Protein AF-E8PSF7-F1 (afdb_monomer)

pLDDT: mean 83.06, std 10.52, range [36.91, 95.81]

InterPro domains:
  IPR053842 Mobilization protein NikA-like [PF21983] (7-79)

Organism: NCBI:txid880632

Nearest PDB structures (foldseek):
  6vme-assembly2_F  TM=9.430E-01  e=1.972E+00  Homo sapiens
  5jsb-assembly1_B  TM=5.398E-01  e=1.445E+00  synthetic construct
  2f6m-assembly2_C  TM=9.421E-01  e=7.271E+00  Saccharomyces cerevisiae
  2f6m-assembly1_A  TM=9.107E-01  e=7.271E+00  Saccharomyces cerevisiae
  4j2c-assembly2_C  TM=4.464E-01  e=5.671E+00  Homo sapiens

Sequence (115 aa):
MRDSKGKSRVITLRLKEDEYARFEQILCDTGISKSDFFRLLILGKFDPNKHNKIAQNNHRKLLFYFNKASNNINQIAKRLNQDHRNGIVSETTYKRILNVLVNVRDTFSNGVDKC

Radius of gyration: 25.2 Å; Cα contacts (8 Å, |Δi|>4): 44; chains: 1; bounding box: 64×20×66 Å
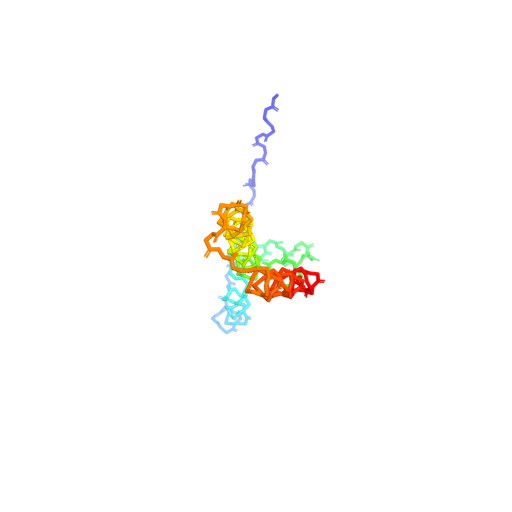
Mean predicted aligned error: 9.61 Å

Foldseek 3Di:
DDPPPDPDDDDDDDDDPVRVVVCVVLCVQQVDDPVVQVVCVVVVNDDSVVRRPVVVVVVVVVVVVLVVVLVVLVVVLVVLVVCVVVVNDDPVRSVVVVVVSVVVNVVSVVVNVVD

Secondary structure (DSSP, 8-state):
----------------HHHHHHHHHHHHHH---HHHHHHHHHTT---HHHH-HHHHHHHHHHHHHHHHHHHHHHHHHHHHHHHHHTTSS-HHHHHHHHHHHHHHHHHHHHHHHT-

Structure (mmCIF, N/CA/C/O backbone):
data_AF-E8PSF7-F1
#
_entry.id   AF-E8PSF7-F1
#
loop_
_atom_site.group_PDB
_atom_site.id
_atom_site.type_symbol
_atom_site.label_atom_id
_atom_site.label_alt_id
_atom_site.label_comp_id
_atom_site.label_asym_id
_atom_site.label_entity_id
_atom_site.label_seq_id
_atom_site.pdbx_PDB_ins_code
_atom_site.Cartn_x
_atom_site.Cartn_y
_atom_site.Cartn_z
_atom_site.occupancy
_atom_site.B_iso_or_equiv
_atom_site.auth_seq_id
_atom_site.auth_comp_id
_atom_site.auth_asym_id
_atom_site.auth_atom_id
_atom_site.pdbx_PDB_model_num
ATOM 1 N N . MET A 1 1 ? 36.799 3.365 6.838 1.00 36.91 1 MET A N 1
ATOM 2 C CA . MET A 1 1 ? 37.211 3.791 5.481 1.00 36.91 1 MET A CA 1
ATOM 3 C C . MET A 1 1 ? 36.020 3.576 4.556 1.00 36.91 1 MET A C 1
ATOM 5 O O . MET A 1 1 ? 35.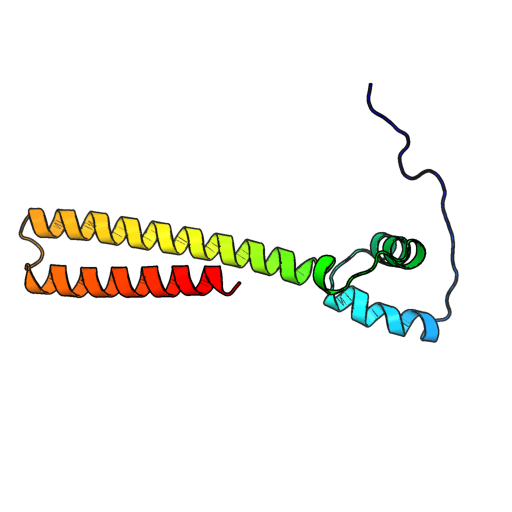458 2.492 4.585 1.00 36.91 1 MET A O 1
ATOM 9 N N . ARG A 1 2 ? 35.548 4.614 3.850 1.00 45.00 2 ARG A N 1
ATOM 10 C CA . ARG A 1 2 ? 34.443 4.498 2.880 1.00 45.00 2 ARG A CA 1
ATOM 11 C C . ARG A 1 2 ? 34.990 3.829 1.621 1.00 45.00 2 ARG A C 1
ATOM 13 O O . ARG A 1 2 ? 35.871 4.407 0.993 1.00 45.00 2 ARG A O 1
ATOM 20 N N . ASP A 1 3 ? 34.467 2.667 1.243 1.00 46.53 3 ASP A N 1
ATOM 21 C CA . ASP A 1 3 ? 34.710 2.105 -0.087 1.00 46.53 3 ASP A CA 1
ATOM 22 C C . ASP A 1 3 ? 34.128 3.056 -1.142 1.00 46.53 3 ASP A C 1
ATOM 24 O O . ASP A 1 3 ? 32.923 3.111 -1.376 1.00 46.53 3 ASP A O 1
ATOM 28 N N . SER A 1 4 ? 34.995 3.859 -1.758 1.00 50.84 4 SER A N 1
ATOM 29 C CA . SER A 1 4 ? 34.649 4.839 -2.791 1.00 50.84 4 SER A CA 1
ATOM 30 C C . SER A 1 4 ? 34.781 4.283 -4.210 1.00 50.84 4 SER A C 1
ATOM 32 O O . SER A 1 4 ? 34.937 5.044 -5.163 1.00 50.84 4 SER A O 1
ATOM 34 N N . LYS A 1 5 ? 34.668 2.966 -4.412 1.00 55.47 5 LYS A N 1
ATOM 35 C CA . LYS A 1 5 ? 34.515 2.409 -5.766 1.00 55.47 5 LYS A CA 1
ATOM 36 C C . LYS A 1 5 ? 33.053 2.500 -6.211 1.00 55.47 5 LYS A C 1
ATOM 38 O O . LYS A 1 5 ? 32.376 1.498 -6.422 1.00 55.47 5 LYS A O 1
ATOM 43 N N . GLY A 1 6 ? 32.557 3.731 -6.342 1.00 65.81 6 GLY A N 1
ATOM 44 C CA . GLY A 1 6 ? 31.314 4.008 -7.060 1.00 65.81 6 GLY A CA 1
ATOM 45 C C . GLY A 1 6 ? 31.402 3.522 -8.512 1.00 65.81 6 GLY A C 1
ATOM 46 O O . GLY A 1 6 ? 32.496 3.335 -9.042 1.00 65.81 6 GLY A O 1
ATOM 47 N N . LYS A 1 7 ? 30.243 3.295 -9.144 1.00 68.88 7 LYS A N 1
ATOM 48 C CA . LYS A 1 7 ? 30.087 2.822 -10.536 1.00 68.88 7 LYS A CA 1
ATOM 49 C C . LYS A 1 7 ? 31.006 3.616 -11.487 1.00 68.88 7 LYS A C 1
ATOM 51 O O . LYS A 1 7 ? 30.660 4.721 -11.882 1.00 68.88 7 LYS A O 1
ATOM 56 N N . SER A 1 8 ? 32.173 3.065 -11.826 1.00 77.50 8 SER A N 1
ATOM 57 C CA . SER A 1 8 ? 33.269 3.801 -12.482 1.00 77.50 8 SER A CA 1
ATOM 58 C C . SER A 1 8 ? 33.393 3.542 -13.984 1.00 77.50 8 SER A C 1
ATOM 60 O O . SER A 1 8 ? 34.071 4.286 -14.687 1.00 77.50 8 SER A O 1
ATOM 62 N N . ARG A 1 9 ? 32.751 2.484 -14.490 1.00 81.44 9 ARG A N 1
ATOM 63 C CA . ARG A 1 9 ? 32.753 2.113 -15.909 1.00 81.44 9 ARG A CA 1
ATOM 64 C C . ARG A 1 9 ? 31.408 2.472 -16.537 1.00 81.44 9 ARG A C 1
ATOM 66 O O . ARG A 1 9 ? 30.365 2.056 -16.033 1.00 81.44 9 ARG A O 1
ATOM 73 N N . VAL A 1 10 ? 31.451 3.233 -17.629 1.00 83.00 10 VAL A N 1
ATOM 74 C CA . VAL A 1 10 ? 30.275 3.623 -18.418 1.00 83.00 10 VAL A CA 1
ATOM 75 C C . VAL A 1 10 ? 30.161 2.696 -19.623 1.00 83.00 10 VAL A C 1
ATOM 77 O O . VAL A 1 10 ? 31.146 2.460 -20.317 1.00 83.00 10 VAL A O 1
ATOM 80 N N . ILE A 1 11 ? 28.958 2.179 -19.858 1.00 82.62 11 ILE A N 1
ATOM 81 C CA . ILE A 1 11 ? 28.599 1.442 -21.071 1.00 82.62 11 ILE A CA 1
ATOM 82 C C . ILE A 1 11 ? 27.614 2.325 -21.832 1.00 82.62 11 ILE A C 1
ATOM 84 O O . ILE A 1 11 ? 26.565 2.676 -21.290 1.00 82.62 11 ILE A O 1
ATOM 88 N N . THR A 1 12 ? 27.956 2.686 -23.066 1.00 85.25 12 THR A N 1
ATOM 89 C CA . THR A 1 12 ? 27.099 3.487 -23.948 1.00 85.25 12 THR A CA 1
ATOM 90 C C . THR A 1 12 ? 26.522 2.580 -25.022 1.00 85.25 12 THR A C 1
ATOM 92 O O . THR A 1 12 ? 27.271 1.908 -25.726 1.00 85.25 12 THR A O 1
ATOM 95 N N . LEU A 1 13 ? 25.198 2.574 -25.158 1.00 84.56 13 LEU A N 1
ATOM 96 C CA . LEU A 1 13 ? 24.477 1.792 -26.157 1.00 84.56 13 LEU A CA 1
ATOM 97 C C . LEU A 1 13 ? 23.596 2.730 -26.979 1.00 84.56 13 LEU A C 1
ATOM 99 O O . LEU A 1 13 ? 22.911 3.583 -26.415 1.00 84.56 13 LEU A O 1
ATOM 103 N N . ARG A 1 14 ? 23.614 2.566 -28.302 1.00 87.38 14 ARG A N 1
ATOM 104 C CA . ARG A 1 14 ? 22.635 3.181 -29.201 1.00 87.38 14 ARG A CA 1
ATOM 105 C C . ARG A 1 14 ? 21.653 2.100 -29.620 1.00 87.38 14 ARG A C 1
ATOM 107 O O . ARG A 1 14 ? 22.079 1.046 -30.078 1.00 87.38 14 ARG A O 1
ATOM 114 N N . LEU A 1 15 ? 20.374 2.378 -29.428 1.00 85.75 15 LEU A N 1
ATOM 115 C CA . LEU A 1 15 ? 19.266 1.533 -29.852 1.00 85.75 15 LEU A CA 1
ATOM 116 C C . LEU A 1 15 ? 18.480 2.293 -30.908 1.00 85.75 15 LEU A C 1
ATOM 118 O O . LEU A 1 15 ? 18.449 3.527 -30.884 1.00 85.75 15 LEU A O 1
ATOM 122 N N . LYS A 1 16 ? 17.853 1.564 -31.822 1.00 89.69 16 LYS A N 1
ATOM 123 C CA . LYS A 1 16 ? 16.821 2.152 -32.670 1.00 89.69 16 LYS A CA 1
ATOM 124 C C . LYS A 1 16 ? 15.546 2.380 -31.850 1.00 89.69 16 LYS A C 1
ATOM 126 O O . LYS A 1 16 ? 15.341 1.753 -30.809 1.00 89.69 16 LYS A O 1
ATOM 131 N N . GLU A 1 17 ? 14.683 3.275 -32.318 1.00 85.94 17 GLU A N 1
ATOM 132 C CA . GLU A 1 17 ? 13.436 3.614 -31.615 1.00 85.94 17 GLU A CA 1
ATOM 133 C C . GLU A 1 17 ? 12.498 2.404 -31.459 1.00 85.94 17 GLU A C 1
ATOM 135 O O . GLU A 1 17 ? 11.894 2.211 -30.407 1.00 85.94 17 GLU A O 1
ATOM 140 N N . ASP A 1 18 ? 12.435 1.526 -32.461 1.00 86.88 18 ASP A N 1
ATOM 141 C CA . ASP A 1 18 ? 11.638 0.294 -32.440 1.00 86.88 18 ASP A CA 1
ATOM 142 C C . ASP A 1 18 ? 12.154 -0.739 -31.425 1.00 86.88 18 ASP A C 1
ATOM 144 O O . ASP A 1 18 ? 11.372 -1.451 -30.788 1.00 86.88 18 ASP A O 1
ATOM 148 N N . GLU A 1 19 ? 13.471 -0.803 -31.233 1.00 82.00 19 GLU A N 1
ATOM 149 C CA . GLU A 1 19 ? 14.103 -1.629 -30.203 1.00 82.00 19 GLU A CA 1
ATOM 150 C C . GLU A 1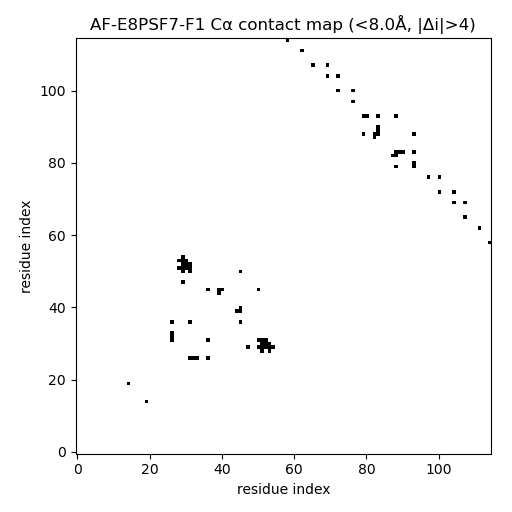 19 ? 13.857 -1.049 -28.805 1.00 82.00 19 GLU A C 1
ATOM 152 O O . GLU A 1 19 ? 13.631 -1.799 -27.852 1.00 82.00 19 GLU A O 1
ATOM 157 N N . TYR A 1 20 ? 13.866 0.282 -28.682 1.00 86.25 20 TYR A N 1
ATOM 158 C CA . TYR A 1 20 ? 13.663 0.977 -27.415 1.00 86.25 20 TYR A CA 1
ATOM 159 C C . TYR A 1 20 ? 12.211 0.923 -26.921 1.00 86.25 20 TYR A C 1
ATOM 161 O O . TYR A 1 20 ? 11.983 0.726 -25.724 1.00 86.25 20 TYR A O 1
ATOM 169 N N . ALA A 1 21 ? 11.237 1.013 -27.831 1.00 85.31 21 ALA A N 1
ATOM 170 C CA . ALA A 1 21 ? 9.806 1.028 -27.516 1.00 85.31 21 ALA A CA 1
ATOM 171 C C . ALA A 1 21 ? 9.356 -0.171 -26.660 1.00 85.31 21 ALA A C 1
ATOM 173 O O . ALA A 1 21 ? 8.504 -0.041 -25.781 1.00 85.31 21 ALA A O 1
ATOM 174 N N . ARG A 1 22 ? 9.981 -1.343 -26.845 1.00 82.44 22 ARG A N 1
ATOM 175 C CA . ARG A 1 22 ? 9.686 -2.559 -26.062 1.00 82.44 22 ARG A CA 1
ATOM 176 C C . ARG A 1 22 ? 10.022 -2.413 -24.576 1.00 82.44 22 ARG A C 1
ATOM 178 O O . ARG A 1 22 ? 9.415 -3.072 -23.738 1.00 82.44 22 ARG A O 1
ATOM 185 N N . PHE A 1 23 ? 10.994 -1.568 -24.242 1.00 84.62 23 PHE A N 1
ATOM 186 C CA . PHE A 1 23 ? 11.418 -1.328 -22.864 1.00 84.62 23 PHE A CA 1
ATOM 187 C C . PHE A 1 23 ? 10.642 -0.192 -22.203 1.00 84.62 23 PHE A C 1
ATOM 189 O O . PHE A 1 23 ? 10.569 -0.142 -20.977 1.00 84.62 23 PHE A O 1
ATOM 196 N N . GLU A 1 24 ? 10.064 0.714 -22.989 1.00 83.75 24 GLU A N 1
ATOM 197 C CA . GLU A 1 24 ? 9.352 1.884 -22.481 1.00 83.75 24 GLU A CA 1
ATOM 198 C C . GLU A 1 24 ? 8.135 1.493 -21.638 1.00 83.75 24 GLU A C 1
ATOM 200 O O . GLU A 1 24 ? 7.983 1.995 -20.526 1.00 83.75 24 GLU A O 1
ATOM 205 N N . GLN A 1 25 ? 7.358 0.506 -22.091 1.00 82.12 25 GLN A N 1
ATOM 206 C CA . GLN A 1 25 ? 6.227 -0.038 -21.330 1.00 82.12 25 GLN A CA 1
ATOM 207 C C . GLN A 1 25 ? 6.674 -0.585 -19.966 1.00 82.12 25 GLN A C 1
ATOM 209 O O . GLN A 1 25 ? 6.134 -0.209 -18.931 1.00 82.12 25 GLN A O 1
ATOM 214 N N . ILE A 1 26 ? 7.748 -1.379 -19.939 1.00 81.81 26 ILE A N 1
ATOM 215 C CA . ILE A 1 26 ? 8.281 -1.971 -18.702 1.00 81.81 26 ILE A CA 1
ATOM 216 C C . ILE A 1 26 ? 8.788 -0.884 -17.744 1.00 81.81 26 ILE A C 1
ATOM 218 O O . ILE A 1 26 ? 8.597 -0.976 -16.529 1.00 81.81 26 ILE A O 1
ATOM 222 N N . LEU A 1 27 ? 9.440 0.154 -18.271 1.00 84.25 27 LEU A N 1
ATOM 223 C CA . LEU A 1 27 ? 9.927 1.289 -17.485 1.00 84.25 27 LEU A CA 1
ATOM 224 C C . LEU A 1 27 ? 8.771 2.099 -16.887 1.00 84.25 27 LEU A C 1
ATOM 226 O O . LEU A 1 27 ? 8.853 2.488 -15.720 1.00 84.25 27 LEU A O 1
ATOM 230 N N . CYS A 1 28 ? 7.701 2.310 -17.655 1.00 82.38 28 CYS A N 1
ATOM 231 C CA . CYS A 1 28 ? 6.472 2.941 -17.182 1.00 82.38 28 CYS A CA 1
ATOM 232 C C . CYS A 1 28 ? 5.798 2.115 -16.080 1.00 82.38 28 CYS A C 1
ATOM 234 O O . CYS A 1 28 ? 5.490 2.663 -15.023 1.00 82.38 28 CYS A O 1
ATOM 236 N N . ASP A 1 29 ? 5.646 0.806 -16.277 1.00 80.38 29 ASP A N 1
ATOM 237 C CA . ASP A 1 29 ? 4.909 -0.072 -15.360 1.00 80.38 29 ASP A CA 1
ATOM 238 C C . ASP A 1 29 ? 5.648 -0.330 -14.041 1.00 80.38 29 ASP A C 1
ATOM 240 O O . ASP A 1 29 ? 5.036 -0.490 -12.981 1.00 80.38 29 ASP A O 1
ATOM 244 N N . THR A 1 30 ? 6.981 -0.380 -14.086 1.00 78.75 30 THR A N 1
ATOM 245 C CA . THR A 1 30 ? 7.812 -0.654 -12.903 1.00 78.75 30 THR A CA 1
ATOM 246 C C . THR A 1 30 ? 8.307 0.617 -12.210 1.00 78.75 30 THR A C 1
ATOM 248 O O . THR A 1 30 ? 8.674 0.568 -11.034 1.00 78.75 30 THR A O 1
ATOM 251 N N . GLY A 1 31 ? 8.341 1.761 -12.905 1.00 81.12 31 GLY A N 1
ATOM 252 C CA . GLY A 1 31 ? 8.842 3.040 -12.387 1.00 81.12 31 GLY A CA 1
ATOM 253 C C . GLY A 1 31 ? 10.331 3.040 -12.015 1.00 81.12 31 GLY A C 1
ATOM 254 O O . GLY A 1 31 ? 10.789 3.883 -11.236 1.00 81.12 31 GLY A O 1
ATOM 255 N N . ILE A 1 32 ? 11.107 2.075 -12.510 1.00 85.75 32 ILE A N 1
ATOM 256 C CA . ILE A 1 32 ? 12.562 2.029 -12.328 1.00 85.75 32 ILE A CA 1
ATOM 257 C C . ILE A 1 32 ? 13.267 3.004 -13.270 1.00 85.75 32 ILE A C 1
ATOM 259 O O . ILE A 1 32 ? 12.776 3.344 -14.342 1.00 85.75 32 ILE A O 1
ATOM 263 N N . SER A 1 33 ? 14.467 3.445 -12.887 1.00 84.75 33 SER A N 1
ATOM 264 C CA . SER A 1 33 ? 15.264 4.294 -13.771 1.00 84.75 33 SER A CA 1
ATOM 265 C C . SER A 1 33 ? 15.802 3.475 -14.947 1.00 84.75 33 SER A C 1
ATOM 267 O O . SER A 1 33 ? 16.147 2.302 -14.781 1.00 84.75 33 SER A O 1
ATOM 269 N N . LYS A 1 34 ? 15.960 4.109 -16.116 1.00 86.25 34 LYS A N 1
ATOM 270 C CA . LYS A 1 34 ? 16.548 3.485 -17.318 1.00 86.25 34 LYS A CA 1
ATOM 271 C C . LYS A 1 34 ? 17.883 2.799 -16.996 1.00 86.25 34 LYS A C 1
ATOM 273 O O . LYS A 1 34 ? 18.097 1.635 -17.319 1.00 86.25 34 LYS A O 1
ATOM 278 N N . SER A 1 35 ? 18.756 3.496 -16.270 1.00 84.06 35 SER A N 1
ATOM 279 C CA . SER A 1 35 ? 20.079 2.999 -15.880 1.00 84.06 35 SER A CA 1
ATOM 280 C C . SER A 1 35 ? 20.041 1.822 -14.902 1.00 84.06 35 SER A C 1
ATOM 282 O O . SER A 1 35 ? 20.978 1.026 -14.878 1.00 84.06 35 SER A O 1
ATOM 284 N N . ASP A 1 36 ? 19.014 1.716 -14.056 1.00 84.38 36 ASP A N 1
ATOM 285 C CA . ASP A 1 36 ? 18.847 0.565 -13.165 1.00 84.38 36 ASP A CA 1
ATOM 286 C C . ASP A 1 36 ? 18.253 -0.627 -13.910 1.00 84.38 36 ASP A C 1
ATOM 288 O O . ASP A 1 36 ? 18.754 -1.736 -13.744 1.00 84.38 36 ASP A O 1
ATOM 292 N N . PHE A 1 37 ? 17.264 -0.390 -14.775 1.00 87.88 37 PHE A N 1
ATOM 293 C CA . PHE A 1 37 ? 16.671 -1.412 -15.632 1.00 87.88 37 PHE A CA 1
ATOM 294 C C . PHE A 1 37 ? 17.719 -2.115 -16.489 1.00 87.88 37 PHE A C 1
ATOM 296 O O . PHE A 1 37 ? 17.910 -3.321 -16.355 1.00 87.88 37 PHE A O 1
ATOM 303 N N . PHE A 1 38 ? 18.466 -1.362 -17.303 1.00 87.38 38 PHE A N 1
ATOM 304 C CA . PHE A 1 38 ? 19.472 -1.955 -18.183 1.00 87.38 38 PHE A CA 1
ATOM 305 C C . PHE A 1 38 ? 20.593 -2.632 -17.400 1.00 87.38 38 PHE A C 1
ATOM 307 O O . PHE A 1 38 ? 21.097 -3.666 -17.824 1.00 87.38 38 PHE A O 1
ATOM 314 N N . ARG A 1 39 ? 20.952 -2.124 -16.215 1.00 86.12 39 ARG A N 1
ATOM 315 C CA . ARG A 1 39 ? 21.915 -2.808 -15.345 1.00 86.12 39 ARG A CA 1
ATOM 316 C C . ARG A 1 39 ? 21.381 -4.154 -14.865 1.00 86.12 39 ARG A C 1
ATOM 318 O O . ARG A 1 39 ? 22.115 -5.133 -14.898 1.00 86.12 39 ARG A O 1
ATOM 325 N N . LEU A 1 40 ? 20.134 -4.208 -14.404 1.00 88.25 40 LEU A N 1
ATOM 326 C CA . LEU A 1 40 ? 19.504 -5.452 -13.959 1.00 88.25 40 LEU A CA 1
ATOM 327 C C . LEU A 1 40 ? 19.359 -6.449 -15.110 1.00 88.25 40 LEU A C 1
ATOM 329 O O . LEU A 1 40 ? 19.586 -7.638 -14.901 1.00 88.25 40 LEU A O 1
ATOM 333 N N . LEU A 1 41 ? 19.043 -5.956 -16.307 1.00 88.06 41 LEU A N 1
ATOM 334 C CA . LEU A 1 41 ? 18.908 -6.755 -17.520 1.00 88.06 41 LEU A CA 1
ATOM 335 C C . LEU A 1 41 ? 20.261 -7.337 -17.962 1.00 88.06 41 LEU A C 1
ATOM 337 O O . LEU A 1 41 ? 20.360 -8.543 -18.151 1.00 88.06 41 LEU A O 1
ATOM 341 N N . ILE A 1 42 ? 21.325 -6.524 -18.008 1.00 87.56 42 ILE A N 1
ATOM 342 C CA . ILE A 1 42 ? 22.698 -6.975 -18.320 1.00 87.56 42 ILE A CA 1
ATOM 343 C C . ILE A 1 42 ? 23.215 -7.976 -17.276 1.00 87.56 42 ILE A C 1
ATOM 345 O O . ILE A 1 42 ? 23.917 -8.922 -17.618 1.00 87.56 42 ILE A O 1
ATOM 349 N N . LEU A 1 43 ? 22.871 -7.788 -15.999 1.00 86.81 43 LEU A N 1
ATOM 350 C CA . LEU A 1 43 ? 23.273 -8.697 -14.921 1.00 86.81 43 LEU A CA 1
ATOM 351 C C . LEU A 1 43 ? 22.405 -9.965 -14.830 1.00 86.81 43 LEU A C 1
ATOM 353 O O . LEU A 1 43 ? 22.666 -10.788 -13.954 1.00 86.81 43 LEU A O 1
ATOM 357 N N . GLY A 1 44 ? 21.365 -10.110 -15.662 1.00 84.25 44 GLY A N 1
ATOM 358 C CA . GLY A 1 44 ? 20.432 -11.243 -15.611 1.00 84.25 44 GLY A CA 1
ATOM 359 C C . GLY A 1 44 ? 19.602 -11.314 -14.321 1.00 84.25 44 GLY A C 1
ATOM 360 O O . GLY A 1 44 ? 19.148 -12.384 -13.933 1.00 84.25 44 GLY A O 1
ATOM 361 N N . LYS A 1 45 ? 19.430 -10.187 -13.619 1.00 85.00 45 LYS A N 1
ATOM 362 C CA . LYS A 1 45 ? 18.742 -10.087 -12.313 1.00 85.00 45 LYS A CA 1
ATOM 363 C C . LYS A 1 45 ? 17.424 -9.317 -12.382 1.00 85.00 45 LYS A C 1
ATOM 365 O O . LYS A 1 45 ? 16.879 -8.929 -11.343 1.00 85.00 45 LYS A O 1
ATOM 370 N N . PHE A 1 46 ? 16.944 -9.019 -13.586 1.00 84.25 46 PHE A N 1
ATOM 371 C CA . PHE A 1 46 ? 15.687 -8.312 -13.758 1.00 84.25 46 PHE A CA 1
ATOM 372 C C . PHE A 1 46 ? 14.506 -9.246 -13.471 1.00 84.25 46 PHE A C 1
ATOM 374 O O . PHE A 1 46 ? 14.237 -10.179 -14.216 1.00 84.25 46 PHE A O 1
ATOM 381 N N . ASP A 1 47 ? 13.813 -8.963 -12.375 1.00 79.56 47 ASP A N 1
ATOM 382 C CA . ASP A 1 47 ? 12.534 -9.552 -11.999 1.00 79.56 47 ASP A CA 1
ATOM 383 C C . ASP A 1 47 ? 11.483 -8.424 -11.896 1.00 79.56 47 ASP A C 1
ATOM 385 O O . ASP A 1 47 ? 11.601 -7.562 -11.012 1.00 79.56 47 ASP A O 1
ATOM 389 N N . PRO A 1 48 ? 10.474 -8.385 -12.786 1.00 75.19 48 PRO A N 1
ATOM 390 C CA . PRO A 1 48 ? 9.475 -7.320 -12.803 1.00 75.19 48 PRO A CA 1
ATOM 391 C C . PRO A 1 48 ? 8.660 -7.250 -11.506 1.00 75.19 48 PRO A C 1
ATOM 393 O O . PRO A 1 48 ? 8.254 -6.159 -11.120 1.00 75.19 48 PRO A O 1
ATOM 396 N N . ASN A 1 49 ? 8.489 -8.359 -10.778 1.00 72.38 49 ASN A N 1
ATOM 397 C CA . ASN A 1 49 ? 7.743 -8.367 -9.517 1.00 72.38 49 ASN A CA 1
ATOM 398 C C . ASN A 1 49 ? 8.557 -7.752 -8.372 1.00 72.38 49 ASN A C 1
ATOM 400 O O . ASN A 1 49 ? 8.020 -7.034 -7.531 1.00 72.38 49 ASN A O 1
ATOM 404 N N . LYS A 1 50 ? 9.873 -7.994 -8.344 1.00 72.31 50 LYS A N 1
ATOM 405 C CA . LYS A 1 50 ? 10.757 -7.480 -7.282 1.00 72.31 50 LYS A CA 1
ATOM 406 C C . LYS A 1 50 ? 11.190 -6.039 -7.502 1.00 72.31 50 LYS A C 1
ATOM 408 O O . LYS A 1 50 ? 11.459 -5.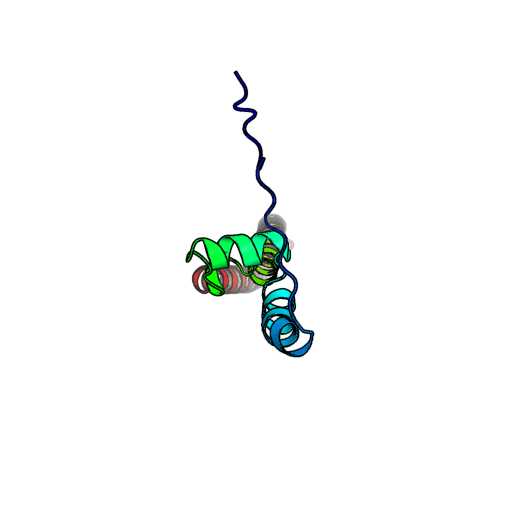336 -6.530 1.00 72.31 50 LYS A O 1
ATOM 413 N N . HIS A 1 51 ? 11.277 -5.600 -8.755 1.00 77.50 51 HIS A N 1
ATOM 414 C CA . HIS A 1 51 ? 11.768 -4.262 -9.090 1.00 77.50 51 HIS A CA 1
ATOM 415 C C . HIS A 1 51 ? 10.656 -3.263 -9.402 1.00 77.50 51 HIS A C 1
ATOM 417 O O . HIS A 1 51 ? 10.965 -2.121 -9.728 1.00 77.50 51 HIS A O 1
ATOM 423 N N . ASN A 1 52 ? 9.379 -3.633 -9.265 1.00 78.75 52 ASN A N 1
ATOM 424 C CA . ASN A 1 52 ? 8.279 -2.684 -9.414 1.00 78.75 52 ASN A CA 1
ATOM 425 C C . ASN A 1 52 ? 8.241 -1.683 -8.241 1.00 78.75 52 ASN A C 1
ATOM 427 O O . ASN A 1 52 ? 7.644 -1.923 -7.188 1.00 78.75 52 ASN A O 1
ATOM 431 N N . LYS A 1 53 ? 8.874 -0.523 -8.436 1.00 74.81 53 LYS A N 1
ATOM 432 C CA . LYS A 1 53 ? 8.919 0.571 -7.456 1.00 74.81 53 LYS A CA 1
ATOM 433 C C . LYS A 1 53 ? 7.552 1.212 -7.247 1.00 74.81 53 LYS A C 1
ATOM 435 O O . LYS A 1 53 ? 7.283 1.702 -6.150 1.00 74.81 53 LYS A O 1
ATOM 440 N N . ILE A 1 54 ? 6.696 1.223 -8.268 1.00 71.50 54 ILE A N 1
ATOM 441 C CA . ILE A 1 54 ? 5.339 1.773 -8.170 1.00 71.50 54 ILE A CA 1
ATOM 442 C C . ILE A 1 54 ? 4.516 0.920 -7.206 1.00 71.50 54 ILE A C 1
ATOM 444 O O . ILE A 1 54 ? 3.962 1.454 -6.244 1.00 71.50 54 ILE A O 1
ATOM 448 N N . ALA A 1 55 ? 4.516 -0.401 -7.397 1.00 72.25 55 ALA A N 1
ATOM 449 C CA . ALA A 1 55 ? 3.853 -1.349 -6.510 1.00 72.25 55 ALA A CA 1
ATOM 450 C C . ALA A 1 55 ? 4.383 -1.240 -5.071 1.00 72.25 55 ALA A C 1
ATOM 452 O O . ALA A 1 55 ? 3.595 -1.092 -4.139 1.00 72.25 55 ALA A O 1
ATOM 453 N N . GLN A 1 56 ? 5.707 -1.193 -4.883 1.00 76.12 56 GLN A N 1
ATOM 454 C CA . GLN A 1 56 ? 6.316 -1.019 -3.557 1.00 76.12 56 GLN A CA 1
ATOM 455 C C . GLN A 1 56 ? 5.908 0.298 -2.879 1.00 76.12 56 GLN A C 1
ATOM 457 O O . GLN A 1 56 ? 5.597 0.325 -1.687 1.00 76.12 56 GLN A O 1
ATOM 462 N N . ASN A 1 57 ? 5.892 1.410 -3.618 1.00 77.44 57 ASN A N 1
ATOM 463 C CA . ASN A 1 57 ? 5.519 2.703 -3.051 1.00 77.44 57 ASN A CA 1
ATOM 464 C C . ASN A 1 57 ? 4.022 2.767 -2.719 1.00 77.44 57 ASN A C 1
ATOM 466 O O . ASN A 1 57 ? 3.651 3.318 -1.681 1.00 77.44 57 ASN A O 1
ATOM 470 N N . ASN A 1 58 ? 3.171 2.180 -3.561 1.00 79.06 58 ASN A N 1
ATOM 471 C CA . ASN A 1 58 ? 1.741 2.051 -3.294 1.00 79.06 58 ASN A CA 1
ATOM 472 C C . ASN A 1 58 ? 1.489 1.182 -2.059 1.00 79.06 58 ASN A C 1
ATOM 474 O O . ASN A 1 58 ? 0.730 1.594 -1.186 1.00 79.06 58 ASN A O 1
ATOM 478 N N . HIS A 1 59 ? 2.196 0.059 -1.921 1.00 81.69 59 HIS A N 1
ATOM 479 C CA . HIS A 1 59 ? 2.125 -0.798 -0.739 1.00 81.69 59 HIS A CA 1
ATOM 480 C C . HIS A 1 59 ? 2.539 -0.044 0.535 1.00 81.69 59 HIS A C 1
ATOM 482 O O . HIS A 1 59 ? 1.819 -0.048 1.530 1.00 81.69 59 HIS A O 1
ATOM 488 N N . ARG A 1 60 ? 3.640 0.718 0.497 1.00 81.81 60 ARG A N 1
ATOM 489 C CA . ARG A 1 60 ? 4.064 1.556 1.632 1.00 81.81 60 ARG A CA 1
ATOM 490 C C . ARG A 1 60 ? 3.024 2.620 1.998 1.00 81.81 60 ARG A C 1
ATOM 492 O O . ARG A 1 60 ? 2.785 2.859 3.182 1.00 81.81 60 ARG A O 1
ATOM 499 N N . LYS A 1 61 ? 2.411 3.273 1.005 1.00 82.69 61 LYS A N 1
ATOM 500 C CA . LYS A 1 61 ? 1.314 4.229 1.237 1.00 82.69 61 LYS A CA 1
ATOM 501 C C . LYS A 1 61 ? 0.108 3.538 1.867 1.00 82.69 61 LYS A C 1
ATOM 503 O O . LYS A 1 61 ? -0.462 4.075 2.812 1.00 82.69 61 LYS A O 1
ATOM 508 N N . LEU A 1 62 ? -0.250 2.352 1.382 1.00 85.44 62 LEU A N 1
ATOM 509 C CA . LEU A 1 62 ? -1.345 1.560 1.924 1.00 85.44 62 LEU A CA 1
ATOM 510 C C . LEU A 1 62 ? -1.085 1.226 3.397 1.00 85.44 62 LEU A C 1
ATOM 512 O O . LEU A 1 62 ? -1.880 1.612 4.249 1.00 85.44 62 LEU A O 1
ATOM 516 N N . LEU A 1 63 ? 0.078 0.654 3.721 1.00 85.75 63 LEU A N 1
ATOM 517 C CA . LEU A 1 63 ? 0.491 0.386 5.104 1.00 85.75 63 LEU A CA 1
ATOM 518 C C . LEU A 1 63 ? 0.441 1.640 5.989 1.00 85.75 63 LEU A C 1
ATOM 520 O O . LEU A 1 63 ? 0.021 1.573 7.145 1.00 85.75 63 LEU A O 1
ATOM 524 N N . PHE A 1 64 ? 0.842 2.803 5.469 1.00 85.19 64 PHE A N 1
ATOM 525 C CA . PHE A 1 64 ? 0.739 4.065 6.203 1.00 85.19 64 PHE A CA 1
ATOM 526 C C . PHE A 1 64 ? -0.717 4.415 6.553 1.00 85.19 64 PHE A C 1
ATOM 528 O O . PHE A 1 64 ? -1.007 4.735 7.710 1.00 85.19 64 PHE A O 1
ATOM 535 N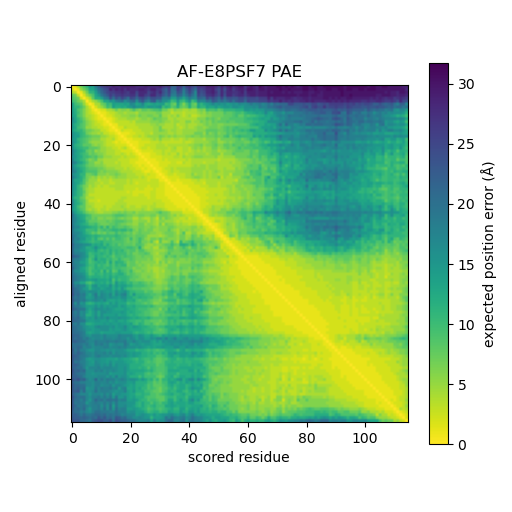 N . TYR A 1 65 ? -1.640 4.324 5.593 1.00 84.31 65 TYR A N 1
ATOM 536 C CA . TYR A 1 65 ? -3.059 4.593 5.841 1.00 84.31 65 TYR A CA 1
ATOM 537 C C . TYR A 1 65 ? -3.703 3.556 6.768 1.00 84.31 65 TYR A C 1
ATOM 539 O O . TYR A 1 65 ? -4.458 3.941 7.662 1.00 84.31 65 TYR A O 1
ATOM 547 N N . PHE A 1 66 ? -3.352 2.274 6.635 1.00 85.75 66 PHE A N 1
ATOM 548 C CA . PHE A 1 66 ? -3.808 1.212 7.539 1.00 85.75 66 PHE A CA 1
ATOM 549 C C . PHE A 1 66 ? -3.393 1.486 8.988 1.00 85.75 66 PHE A C 1
ATOM 551 O O . PHE A 1 66 ? -4.226 1.433 9.893 1.00 85.75 66 PHE A O 1
ATOM 558 N N . ASN A 1 67 ? -2.138 1.879 9.215 1.00 84.94 67 ASN A N 1
ATOM 559 C CA . ASN A 1 67 ? -1.664 2.257 10.547 1.00 84.94 67 ASN A CA 1
ATOM 560 C C . ASN A 1 67 ? -2.417 3.470 11.118 1.00 84.94 67 ASN A C 1
ATOM 562 O O . ASN A 1 67 ? -2.764 3.493 12.300 1.00 84.94 67 ASN A O 1
ATOM 566 N N . LYS A 1 68 ? -2.702 4.486 10.292 1.00 86.06 68 LYS A N 1
ATOM 567 C CA . LYS A 1 68 ? -3.493 5.655 10.715 1.00 86.06 68 LYS A CA 1
ATOM 568 C C . LYS A 1 68 ? -4.920 5.268 11.099 1.00 86.06 68 LYS A C 1
ATOM 570 O O . LYS A 1 68 ? -5.402 5.713 12.137 1.00 86.06 68 LYS A O 1
ATOM 575 N N . ALA A 1 69 ? -5.562 4.417 10.306 1.00 87.31 69 ALA A N 1
ATOM 576 C CA . ALA A 1 69 ? -6.899 3.922 10.599 1.00 87.31 69 ALA A CA 1
ATOM 577 C C . ALA A 1 69 ? -6.934 3.090 11.891 1.00 87.31 69 ALA A C 1
ATOM 579 O O . ALA A 1 69 ? -7.779 3.345 12.745 1.00 87.31 69 ALA A O 1
ATOM 580 N N . SER A 1 70 ? -5.978 2.173 12.083 1.00 86.19 70 SER A N 1
ATOM 581 C CA . SER A 1 70 ? -5.862 1.363 13.306 1.00 86.19 70 SER A CA 1
ATOM 582 C C . SER A 1 70 ? -5.712 2.233 14.562 1.00 86.19 70 SER A C 1
ATOM 584 O O . SER A 1 70 ? -6.426 2.051 15.549 1.00 86.19 70 SER A O 1
ATOM 586 N N . ASN A 1 71 ? -4.873 3.272 14.498 1.00 86.88 71 ASN A N 1
ATOM 587 C CA . ASN A 1 71 ? -4.740 4.237 15.591 1.00 86.88 71 ASN A CA 1
ATOM 588 C C . ASN A 1 71 ? -6.048 4.984 15.888 1.00 86.88 71 ASN A C 1
ATOM 590 O O . ASN A 1 71 ? -6.403 5.145 17.056 1.00 86.88 71 ASN A O 1
ATOM 594 N N . ASN A 1 72 ? -6.777 5.414 14.856 1.00 86.94 72 ASN A N 1
ATOM 595 C CA . ASN A 1 72 ? -8.068 6.079 15.032 1.00 86.94 72 ASN A CA 1
ATOM 596 C C . ASN A 1 72 ? -9.100 5.141 15.679 1.00 86.94 72 ASN A C 1
ATOM 598 O O . ASN A 1 72 ? -9.787 5.554 16.609 1.00 86.94 72 ASN A O 1
ATOM 602 N N . ILE A 1 73 ? -9.168 3.872 15.260 1.00 89.81 73 ILE A N 1
ATOM 603 C CA . ILE A 1 73 ? -10.031 2.848 15.880 1.00 89.81 73 ILE A CA 1
ATOM 604 C C . ILE A 1 73 ? -9.716 2.717 17.373 1.00 89.81 73 ILE A C 1
ATOM 606 O O . ILE A 1 73 ? -10.626 2.740 18.202 1.00 89.81 73 ILE A O 1
ATOM 610 N N . ASN A 1 74 ? -8.431 2.663 17.731 1.00 90.12 74 ASN A N 1
ATOM 611 C CA . ASN A 1 74 ? -7.997 2.591 19.125 1.00 90.12 74 ASN A CA 1
ATOM 612 C C . ASN A 1 74 ? -8.416 3.827 19.938 1.00 90.12 74 ASN A C 1
ATOM 614 O O . ASN A 1 74 ? -8.827 3.707 21.094 1.00 90.12 74 ASN A O 1
ATOM 618 N N . GLN A 1 75 ? -8.341 5.021 19.344 1.00 91.00 75 GLN A N 1
ATOM 619 C CA . GLN A 1 75 ? -8.788 6.258 19.990 1.00 91.00 75 GLN A CA 1
ATOM 620 C C . GLN A 1 75 ? -10.304 6.270 20.212 1.00 91.00 75 GLN A C 1
ATOM 622 O O . GLN A 1 75 ? -10.751 6.625 21.304 1.00 91.00 75 GLN A O 1
ATOM 627 N N . ILE A 1 76 ? -11.086 5.834 19.218 1.00 91.56 76 ILE A N 1
ATOM 628 C CA . ILE A 1 76 ? -12.545 5.712 19.336 1.00 91.56 76 ILE A CA 1
ATOM 629 C C . ILE A 1 76 ? -12.895 4.708 20.438 1.00 91.56 76 ILE A C 1
ATOM 631 O O . ILE A 1 76 ? -13.707 5.025 21.302 1.00 91.56 76 ILE A O 1
ATOM 635 N N . ALA A 1 77 ? -12.244 3.541 20.467 1.00 92.50 77 ALA A N 1
ATOM 636 C CA . ALA A 1 77 ? -12.454 2.538 21.508 1.00 92.50 77 ALA A CA 1
ATOM 637 C C . ALA A 1 77 ? -12.138 3.096 22.904 1.00 92.50 77 ALA A C 1
ATOM 639 O O . ALA A 1 77 ? -12.929 2.946 23.834 1.00 92.50 77 ALA A O 1
ATOM 640 N N . LYS A 1 78 ? -11.014 3.810 23.055 1.00 94.56 78 LYS A N 1
ATOM 641 C CA . LYS A 1 78 ? -10.644 4.445 24.327 1.00 94.56 78 LYS A CA 1
ATOM 642 C C . LYS A 1 78 ? -11.692 5.463 24.780 1.00 94.56 78 LYS A C 1
ATOM 644 O O . LYS A 1 78 ? -12.059 5.464 25.954 1.00 94.56 78 LYS A O 1
ATOM 649 N N . ARG A 1 79 ? -12.177 6.313 23.869 1.00 93.50 79 ARG A N 1
ATOM 650 C CA . ARG A 1 79 ? -13.207 7.311 24.182 1.00 93.50 79 ARG A CA 1
ATOM 651 C C . ARG A 1 79 ? -14.537 6.654 24.547 1.00 93.50 79 ARG A C 1
ATOM 653 O O . ARG A 1 79 ? -15.116 7.004 25.566 1.00 93.50 79 ARG A O 1
ATOM 660 N N . LEU A 1 80 ? -14.957 5.656 23.777 1.00 94.00 80 LEU A N 1
ATOM 661 C CA . LEU A 1 80 ? -16.162 4.875 24.034 1.00 94.00 80 LEU A CA 1
ATOM 662 C C . LEU A 1 80 ? -16.127 4.220 25.426 1.00 94.00 80 LEU A C 1
ATOM 664 O O . LEU A 1 80 ? -17.104 4.302 26.168 1.00 94.00 80 LEU A O 1
ATOM 668 N N . ASN A 1 81 ? -14.992 3.625 25.808 1.00 93.25 81 ASN A N 1
ATOM 669 C CA . ASN A 1 81 ? -14.806 3.030 27.136 1.00 93.25 81 ASN A CA 1
ATOM 670 C C . ASN A 1 81 ? -14.954 4.070 28.256 1.00 93.25 81 ASN A C 1
ATOM 672 O O . ASN A 1 81 ? -15.516 3.771 29.309 1.00 93.25 81 ASN A O 1
ATOM 676 N N . GLN A 1 82 ? -14.440 5.285 28.046 1.00 95.81 82 GLN A N 1
ATOM 677 C CA . GLN A 1 82 ? -14.562 6.382 29.004 1.00 95.81 82 GLN A CA 1
ATOM 678 C C . GLN A 1 82 ? -16.012 6.867 29.121 1.00 95.81 82 GLN A C 1
ATOM 680 O O . GLN A 1 82 ? -16.526 6.986 30.230 1.00 95.81 82 GLN A O 1
ATOM 685 N N . ASP A 1 83 ? -16.684 7.093 27.993 1.00 94.06 83 ASP A N 1
ATOM 686 C CA . ASP A 1 83 ? -18.061 7.589 27.969 1.00 94.06 83 ASP A CA 1
ATOM 687 C C . ASP A 1 83 ? -19.039 6.561 28.569 1.00 94.06 83 ASP A C 1
ATOM 689 O O . ASP A 1 83 ? -19.972 6.935 29.278 1.00 94.06 83 ASP A O 1
ATOM 693 N N . HIS A 1 84 ? -18.783 5.261 28.378 1.00 94.44 84 HIS A N 1
ATOM 694 C CA . HIS A 1 84 ? -19.526 4.192 29.048 1.00 94.44 84 HIS A CA 1
ATOM 695 C C . HIS A 1 84 ? -19.331 4.210 30.572 1.00 94.44 84 HIS A C 1
ATOM 697 O O . HIS A 1 84 ? -20.302 4.184 31.323 1.00 94.44 84 HIS A O 1
ATOM 703 N N . ARG A 1 85 ? -18.082 4.323 31.049 1.00 94.00 85 ARG A N 1
ATOM 704 C CA . ARG A 1 85 ? -17.776 4.415 32.492 1.00 94.00 85 ARG A CA 1
ATOM 705 C C . ARG A 1 85 ? -18.409 5.635 33.160 1.00 94.00 85 ARG A C 1
ATOM 707 O O . ARG A 1 85 ? -18.749 5.569 34.334 1.00 94.00 85 ARG A O 1
ATOM 714 N N . ASN A 1 86 ? -18.578 6.719 32.410 1.00 94.75 86 ASN A N 1
ATOM 715 C CA . ASN A 1 86 ? -19.219 7.944 32.880 1.00 94.75 86 ASN A CA 1
ATOM 716 C C . ASN A 1 86 ? -20.759 7.893 32.789 1.00 94.75 86 ASN A C 1
ATOM 718 O O . ASN A 1 86 ? -21.410 8.893 33.079 1.00 94.75 86 ASN A O 1
ATOM 722 N N . GLY A 1 87 ? -21.349 6.773 32.352 1.00 92.38 87 GLY A N 1
ATOM 723 C CA . GLY A 1 87 ? -22.799 6.612 32.200 1.00 92.38 87 GLY A CA 1
ATOM 724 C C . GLY A 1 87 ? -23.412 7.381 31.023 1.00 92.38 87 GLY A C 1
ATOM 725 O O . GLY A 1 87 ? -24.632 7.442 30.908 1.00 92.38 87 GLY A O 1
ATOM 726 N N . ILE A 1 88 ? -22.591 7.959 30.141 1.00 94.56 88 ILE A N 1
ATOM 727 C CA . ILE A 1 88 ? -23.043 8.732 28.971 1.00 94.56 88 ILE A CA 1
ATOM 728 C C . ILE A 1 88 ? -23.573 7.789 27.882 1.00 94.56 88 ILE A C 1
ATOM 730 O O . ILE A 1 88 ? -24.523 8.109 27.170 1.00 94.56 88 ILE A O 1
ATOM 734 N N . VAL A 1 89 ? -22.954 6.614 27.747 1.00 92.94 89 VAL A N 1
ATOM 735 C CA . VAL A 1 89 ? -23.322 5.590 26.764 1.00 92.94 89 VAL A CA 1
ATOM 736 C C . VAL A 1 89 ? -23.927 4.396 27.490 1.00 92.94 89 VAL A C 1
ATOM 738 O O . VAL A 1 89 ? -23.343 3.894 28.444 1.00 92.94 89 VAL A O 1
ATOM 741 N N . SER A 1 90 ? -25.077 3.907 27.016 1.00 93.56 90 SER A N 1
ATOM 742 C CA . SER A 1 90 ? -25.698 2.694 27.558 1.00 93.56 90 SER A CA 1
ATOM 743 C C . SER A 1 90 ? -24.868 1.444 27.249 1.00 93.56 90 SER A C 1
ATOM 745 O O . SER A 1 90 ? -24.265 1.348 26.180 1.00 93.56 90 SER A O 1
ATOM 747 N N . GLU A 1 91 ? -24.917 0.433 28.120 1.00 91.56 91 GLU A N 1
ATOM 748 C CA . GLU A 1 91 ? -24.245 -0.864 27.913 1.00 91.56 91 GLU A CA 1
ATOM 749 C C . GLU A 1 91 ? -24.611 -1.502 26.558 1.00 91.56 91 GLU A C 1
ATOM 751 O O . GLU A 1 91 ? -23.765 -2.043 25.847 1.00 91.56 91 GLU A O 1
ATOM 756 N N . THR A 1 92 ? -25.879 -1.391 26.147 1.00 93.44 92 THR A N 1
ATOM 757 C CA . THR A 1 92 ? -26.360 -1.894 24.850 1.00 93.44 92 THR A CA 1
ATOM 758 C C . THR A 1 92 ? -25.684 -1.196 23.670 1.00 93.44 92 THR A C 1
ATOM 760 O O . THR A 1 92 ? -25.234 -1.848 22.726 1.00 93.44 92 THR A O 1
ATOM 763 N N . THR A 1 93 ? -25.570 0.131 23.731 1.00 91.06 93 THR A N 1
ATOM 764 C CA . THR A 1 93 ? -24.921 0.935 22.691 1.00 91.06 93 THR A CA 1
ATOM 765 C C . THR A 1 93 ? -23.415 0.697 22.689 1.00 91.06 93 THR A C 1
ATOM 767 O O . THR A 1 93 ? -22.828 0.530 21.620 1.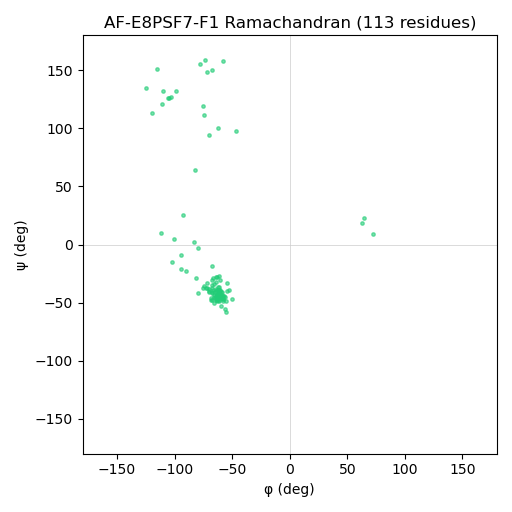00 91.06 93 THR A O 1
ATOM 770 N N . TYR A 1 94 ? -22.810 0.598 23.873 1.00 92.56 94 TYR A N 1
ATOM 771 C CA . TYR A 1 94 ? -21.400 0.286 24.074 1.00 92.56 94 TYR A CA 1
ATOM 772 C C . TYR A 1 94 ? -21.008 -1.038 23.408 1.00 92.56 94 TYR A C 1
ATOM 774 O O . TYR A 1 94 ? -20.148 -1.046 22.525 1.00 92.56 94 TYR A O 1
ATOM 782 N N . LYS A 1 95 ? -21.698 -2.138 23.741 1.00 92.62 95 LYS A N 1
ATOM 783 C CA . LYS A 1 95 ? -21.446 -3.464 23.150 1.00 92.62 95 LYS A CA 1
ATOM 784 C C . LYS A 1 95 ? -21.605 -3.463 21.632 1.00 92.62 95 LYS A C 1
ATOM 786 O O . LYS A 1 95 ? -20.790 -4.056 20.927 1.00 92.62 95 LYS A O 1
ATOM 791 N N . ARG A 1 96 ? -22.629 -2.773 21.114 1.00 92.06 96 AR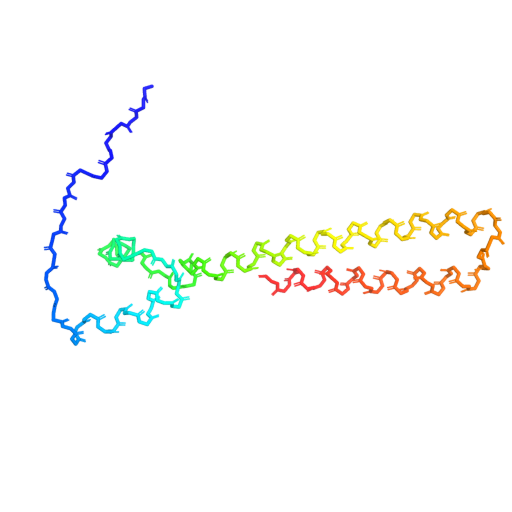G A N 1
ATOM 792 C CA . ARG A 1 96 ? -22.861 -2.669 19.667 1.00 92.06 96 ARG A CA 1
ATOM 793 C C . ARG A 1 96 ? -21.695 -1.980 18.962 1.00 92.06 96 ARG A C 1
ATOM 795 O O . ARG A 1 96 ? -21.206 -2.502 17.966 1.00 92.06 96 ARG A O 1
ATOM 802 N N . ILE A 1 97 ? -21.245 -0.833 19.471 1.00 90.19 97 ILE A N 1
ATOM 803 C CA . ILE A 1 97 ? -20.135 -0.089 18.860 1.00 90.19 97 ILE A CA 1
ATOM 804 C C . ILE A 1 97 ? -18.830 -0.881 18.993 1.00 90.19 97 ILE A C 1
ATOM 806 O O . ILE A 1 97 ? -18.084 -0.975 18.022 1.00 90.19 97 ILE A O 1
ATOM 810 N N . LEU A 1 98 ? -18.577 -1.511 20.143 1.00 91.06 98 LEU A N 1
ATOM 811 C CA . LEU A 1 98 ? -17.382 -2.326 20.351 1.00 91.06 98 LEU A CA 1
ATOM 812 C C . LEU A 1 98 ? -17.294 -3.483 19.343 1.00 91.06 98 LEU A C 1
ATOM 814 O O . LEU A 1 98 ? -16.242 -3.680 18.740 1.00 91.06 98 LEU A O 1
ATOM 818 N N . ASN A 1 99 ? -18.404 -4.184 19.087 1.00 89.94 99 ASN A N 1
ATOM 819 C CA . ASN A 1 99 ? -18.458 -5.239 18.070 1.00 89.94 99 ASN A CA 1
ATOM 820 C C . ASN A 1 99 ? -18.150 -4.712 16.661 1.00 89.94 99 ASN A C 1
ATOM 822 O O . ASN A 1 99 ? -17.427 -5.359 15.906 1.00 89.94 99 ASN A O 1
ATOM 826 N N . VAL A 1 100 ? -18.652 -3.525 16.305 1.00 90.62 100 VAL A N 1
ATOM 827 C CA . VAL A 1 100 ? -18.327 -2.895 15.014 1.00 90.62 100 VAL A CA 1
ATOM 828 C C . VAL A 1 100 ? -16.836 -2.563 14.930 1.00 90.62 100 VAL A C 1
ATOM 830 O O . VAL A 1 100 ? -16.209 -2.866 13.919 1.00 90.62 100 VAL A O 1
ATOM 833 N N . LEU A 1 101 ? -16.242 -1.995 15.984 1.00 90.44 101 LEU A N 1
ATOM 834 C CA . LEU A 1 101 ? -14.812 -1.665 16.004 1.00 90.44 101 LEU A CA 1
ATOM 835 C C . LEU A 1 101 ? -13.927 -2.913 15.887 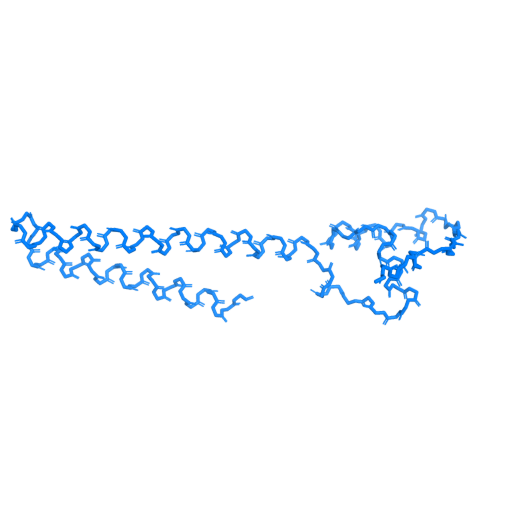1.00 90.44 101 LEU A C 1
ATOM 837 O O . LEU A 1 101 ? -12.924 -2.880 15.174 1.00 90.44 101 LEU A O 1
ATOM 841 N N . VAL A 1 102 ? -14.314 -4.015 16.536 1.00 88.38 102 VAL A N 1
ATOM 842 C CA . VAL A 1 102 ? -13.639 -5.316 16.411 1.00 88.38 102 VAL A CA 1
ATOM 843 C C . VAL A 1 102 ? -13.731 -5.844 14.978 1.00 88.38 102 VAL A C 1
ATOM 845 O O . VAL A 1 102 ? -12.700 -6.157 14.391 1.00 88.38 102 VAL A O 1
ATOM 848 N N . ASN A 1 103 ? -14.920 -5.840 14.368 1.00 88.12 103 ASN A N 1
ATOM 849 C CA . ASN A 1 103 ? -15.093 -6.278 12.978 1.00 88.12 103 ASN A CA 1
ATOM 850 C C . ASN A 1 103 ? -14.258 -5.453 11.989 1.00 88.12 103 ASN A C 1
ATOM 852 O O . ASN A 1 103 ? -13.665 -6.004 11.058 1.00 88.12 103 ASN A O 1
ATOM 856 N N . VAL A 1 104 ? -14.188 -4.132 12.183 1.00 85.75 104 VAL A N 1
ATOM 857 C CA . VAL A 1 104 ? -13.349 -3.260 11.350 1.00 85.75 104 VAL A CA 1
ATOM 858 C C . VAL A 1 104 ? -11.871 -3.600 11.548 1.00 85.75 104 VAL A C 1
ATOM 860 O O . VAL A 1 104 ? -11.164 -3.772 10.559 1.00 85.75 104 VAL A O 1
ATOM 863 N N . ARG A 1 105 ? -11.402 -3.761 12.793 1.00 86.00 105 ARG A N 1
ATOM 864 C CA . ARG A 1 105 ? -10.019 -4.178 13.080 1.00 86.00 105 ARG A CA 1
ATOM 865 C C . ARG A 1 105 ? -9.678 -5.494 12.382 1.00 86.00 105 ARG A C 1
ATOM 867 O O . ARG A 1 105 ? -8.656 -5.565 11.711 1.00 86.00 105 ARG A O 1
ATOM 874 N N . ASP A 1 106 ? -10.535 -6.501 12.501 1.00 86.56 106 ASP A N 1
ATOM 875 C CA . ASP A 1 106 ? -10.276 -7.832 11.946 1.00 86.56 106 ASP A CA 1
ATOM 876 C C . ASP A 1 106 ? -10.279 -7.805 10.412 1.00 86.56 106 ASP A C 1
ATOM 878 O O . ASP A 1 106 ? -9.432 -8.423 9.770 1.00 86.56 106 ASP A O 1
ATOM 882 N N . THR A 1 107 ? -11.164 -7.006 9.805 1.00 84.31 107 THR A N 1
ATOM 883 C CA . THR A 1 107 ? -11.156 -6.763 8.354 1.00 84.31 107 THR A CA 1
ATOM 884 C C . THR A 1 107 ? -9.849 -6.110 7.900 1.00 84.31 107 THR A C 1
ATOM 886 O O . THR A 1 107 ? -9.306 -6.473 6.858 1.00 84.31 107 THR A O 1
ATOM 889 N N . PHE A 1 108 ? -9.317 -5.174 8.690 1.00 82.62 108 PHE A N 1
ATOM 890 C CA . PHE A 1 108 ? -8.041 -4.524 8.405 1.00 82.62 108 PHE A CA 1
ATOM 891 C C . PHE A 1 108 ? -6.865 -5.497 8.550 1.00 82.62 108 PHE A C 1
ATOM 893 O O . PHE A 1 108 ? -6.030 -5.551 7.651 1.00 82.62 108 PHE A O 1
ATOM 900 N N . SER A 1 109 ? -6.820 -6.294 9.621 1.00 81.25 109 SER A N 1
ATOM 901 C CA . SER A 1 109 ? -5.794 -7.328 9.823 1.00 81.25 109 SER A CA 1
ATOM 902 C C . SER A 1 109 ? -5.778 -8.338 8.675 1.00 81.25 109 SER A C 1
ATOM 904 O O . SER A 1 109 ? -4.743 -8.532 8.045 1.00 81.25 109 SER A O 1
ATOM 906 N N . ASN A 1 110 ? -6.946 -8.864 8.298 1.00 82.69 110 ASN A N 1
ATOM 907 C CA . ASN A 1 110 ? -7.078 -9.786 7.169 1.00 82.69 110 ASN A CA 1
ATOM 908 C C . ASN A 1 110 ? -6.689 -9.154 5.823 1.00 82.69 110 ASN A C 1
ATOM 910 O O . ASN A 1 110 ? -6.314 -9.860 4.889 1.00 82.69 110 ASN A O 1
ATOM 914 N N . GLY A 1 111 ? -6.835 -7.833 5.689 1.00 76.88 111 GLY A N 1
ATOM 915 C CA . GLY A 1 111 ? -6.388 -7.091 4.515 1.00 76.88 111 GLY A CA 1
ATOM 916 C C . GLY A 1 111 ? -4.866 -7.019 4.422 1.00 76.88 111 GLY A C 1
ATOM 917 O O . GLY A 1 111 ? -4.330 -7.188 3.332 1.00 76.88 111 GLY A O 1
ATOM 918 N N . VAL A 1 112 ? -4.178 -6.820 5.550 1.00 75.62 112 VAL A N 1
ATOM 919 C CA . VAL A 1 112 ? -2.707 -6.796 5.614 1.00 75.62 112 VAL A CA 1
ATOM 920 C C . VAL A 1 112 ? -2.121 -8.176 5.324 1.00 75.62 112 V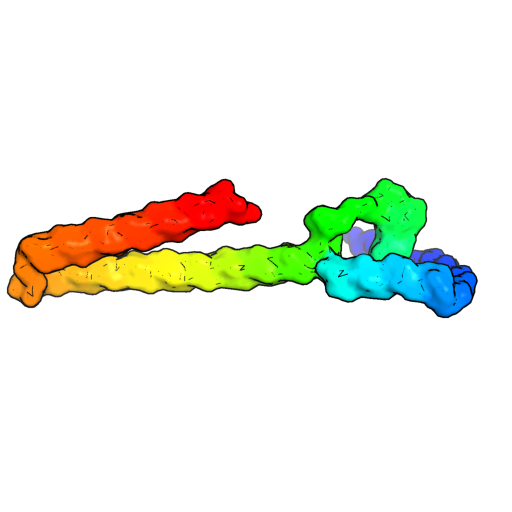AL A C 1
ATOM 922 O O . VAL A 1 112 ? -1.180 -8.254 4.547 1.00 75.62 112 VAL A O 1
ATOM 925 N N . ASP A 1 113 ? -2.706 -9.251 5.857 1.00 72.44 113 ASP A N 1
ATOM 926 C CA . ASP A 1 113 ? -2.211 -10.623 5.640 1.00 72.44 113 ASP A CA 1
ATOM 927 C C . ASP A 1 113 ? -2.358 -11.109 4.185 1.00 72.44 113 ASP A C 1
ATOM 929 O O . ASP A 1 113 ? -1.723 -12.078 3.772 1.00 72.44 113 ASP A O 1
ATOM 933 N N . LYS A 1 114 ? -3.218 -10.446 3.400 1.00 62.38 114 LYS A N 1
ATOM 934 C CA . LYS A 1 114 ? -3.415 -10.701 1.964 1.00 62.38 114 LYS A CA 1
ATOM 935 C C . LYS A 1 114 ? -2.567 -9.797 1.061 1.00 62.38 114 LYS A C 1
ATOM 937 O O . LYS A 1 114 ? -2.588 -10.005 -0.153 1.00 62.38 114 LYS A O 1
ATOM 942 N N . CYS A 1 115 ? -1.910 -8.780 1.622 1.00 53.00 115 CYS A N 1
ATOM 943 C CA . CYS A 1 115 ? -1.035 -7.849 0.902 1.00 53.00 115 CYS A CA 1
ATOM 944 C C . CYS A 1 115 ? 0.415 -8.336 0.897 1.00 53.00 115 CYS A C 1
ATOM 946 O O . CYS A 1 115 ? 1.117 -7.965 -0.070 1.00 53.00 115 CYS A O 1
#

Solvent-accessible surface area (backbone atoms only — not comparable to full-atom values): 6881 Å² total; per-residue (Å²): 134,82,87,78,82,60,96,80,80,87,86,87,83,88,74,55,71,78,67,45,55,72,49,49,60,56,36,65,70,18,59,47,53,71,74,55,49,54,50,27,52,76,68,72,66,67,44,74,83,82,54,21,46,48,59,53,52,51,50,53,52,49,53,50,51,52,53,53,50,52,52,49,52,54,52,52,51,53,49,51,56,50,37,38,76,71,66,75,39,52,71,72,58,47,55,54,51,51,52,50,54,50,54,51,50,52,53,51,52,59,49,58,80,74,105